Protein AF-A0A2S9G352-F1 (afdb_monomer_lite)

Structure (mmCIF, N/CA/C/O backbone):
data_AF-A0A2S9G352-F1
#
_entry.id   AF-A0A2S9G352-F1
#
loop_
_atom_site.group_PDB
_atom_site.id
_atom_site.type_symbo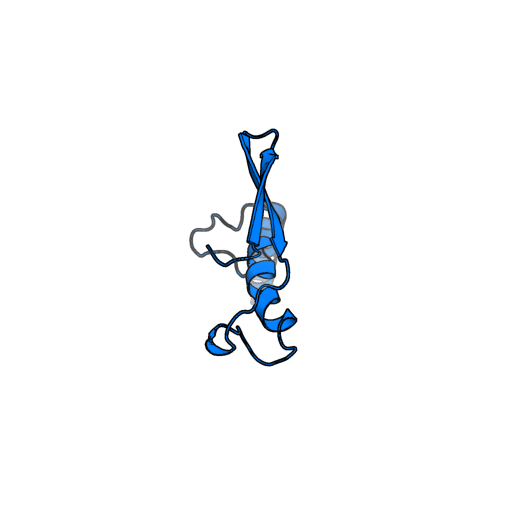l
_atom_site.label_atom_id
_atom_site.label_alt_id
_atom_site.label_comp_id
_atom_site.label_asym_id
_atom_site.label_entity_id
_atom_site.label_seq_id
_atom_site.pdbx_PDB_ins_code
_atom_site.Cartn_x
_atom_site.Cartn_y
_atom_site.Cartn_z
_atom_site.occupancy
_atom_site.B_iso_or_equiv
_atom_site.auth_seq_id
_atom_site.auth_comp_id
_atom_site.auth_asym_id
_atom_site.auth_atom_id
_atom_site.pdbx_PDB_model_num
ATOM 1 N N . ASP A 1 1 ? -12.563 7.081 9.273 1.00 72.69 1 ASP A N 1
ATOM 2 C CA . ASP A 1 1 ? -11.808 6.404 10.340 1.00 72.69 1 ASP A CA 1
ATOM 3 C C . ASP A 1 1 ? -12.526 5.175 10.836 1.00 72.69 1 ASP A C 1
ATOM 5 O O . ASP A 1 1 ? -13.716 5.239 11.128 1.00 72.69 1 ASP A O 1
ATOM 9 N N . ALA A 1 2 ? -11.804 4.057 10.876 1.00 84.38 2 ALA A N 1
ATOM 10 C CA . ALA A 1 2 ? -12.252 2.835 11.525 1.00 84.38 2 ALA A CA 1
ATOM 11 C C . ALA A 1 2 ? -11.658 2.784 12.945 1.00 84.38 2 ALA A C 1
ATOM 13 O O . ALA A 1 2 ? -10.488 3.141 13.115 1.00 84.38 2 ALA A O 1
ATOM 14 N N . PRO A 1 3 ? -12.423 2.347 13.962 1.00 93.81 3 PRO A N 1
ATOM 15 C CA . PRO A 1 3 ? -11.874 2.095 15.290 1.00 93.81 3 PRO A CA 1
ATOM 16 C C . PRO A 1 3 ? -10.655 1.165 15.222 1.00 93.81 3 PRO A C 1
ATOM 18 O O . PRO A 1 3 ? -10.665 0.197 14.464 1.00 93.81 3 PRO A O 1
ATOM 21 N N . GLY A 1 4 ? -9.616 1.463 16.008 1.00 96.00 4 GLY A N 1
ATOM 22 C CA . GLY A 1 4 ? -8.386 0.663 16.060 1.00 96.00 4 GLY A CA 1
ATOM 23 C C . GLY A 1 4 ? -7.313 1.029 15.028 1.00 96.00 4 GLY A C 1
ATOM 24 O O . GLY A 1 4 ? -6.238 0.435 15.062 1.00 96.00 4 GLY A O 1
ATOM 25 N N . VAL A 1 5 ? -7.564 1.996 14.137 1.00 97.06 5 VAL A N 1
ATOM 26 C CA . VAL A 1 5 ? -6.542 2.555 13.234 1.00 97.06 5 VAL A CA 1
ATOM 27 C C . VAL A 1 5 ? -5.881 3.769 13.888 1.00 97.06 5 VAL A C 1
ATOM 29 O O . VAL A 1 5 ? -6.556 4.753 14.186 1.00 97.06 5 VAL A O 1
ATOM 32 N N . GLU A 1 6 ? -4.563 3.726 14.070 1.00 96.81 6 GLU A N 1
ATOM 33 C CA . GLU A 1 6 ? -3.754 4.863 14.526 1.00 96.81 6 GLU A CA 1
ATOM 34 C C . GLU A 1 6 ? -2.750 5.259 13.439 1.00 96.81 6 GLU A C 1
ATOM 36 O O . GLU A 1 6 ? -2.047 4.409 12.896 1.00 96.81 6 GLU A O 1
ATOM 41 N N . ILE A 1 7 ? -2.666 6.555 13.126 1.00 96.06 7 ILE A N 1
ATOM 42 C CA . ILE A 1 7 ? -1.771 7.091 12.094 1.00 96.06 7 ILE A CA 1
ATOM 43 C C . ILE A 1 7 ? -0.762 8.034 12.747 1.00 96.06 7 ILE A C 1
ATOM 45 O O . ILE A 1 7 ? -1.127 9.105 13.233 1.00 96.06 7 ILE A O 1
ATOM 49 N N . GLN A 1 8 ? 0.518 7.675 12.684 1.00 96.56 8 GLN A N 1
ATOM 50 C CA . GLN A 1 8 ? 1.627 8.499 13.156 1.00 96.56 8 GLN A CA 1
ATOM 51 C C . GLN A 1 8 ? 2.397 9.074 11.968 1.00 96.56 8 GLN A C 1
ATOM 53 O O . GLN A 1 8 ? 3.007 8.345 11.189 1.00 96.56 8 GLN A O 1
ATOM 58 N N . GLY A 1 9 ? 2.360 10.399 11.818 1.00 96.12 9 GLY A N 1
ATOM 59 C CA . GLY A 1 9 ? 3.087 11.092 10.757 1.00 96.12 9 GLY A CA 1
ATOM 60 C C . GLY A 1 9 ? 4.578 11.228 11.059 1.00 96.12 9 GLY A C 1
ATOM 61 O O . GLY A 1 9 ? 4.957 11.631 12.155 1.00 96.12 9 GLY A O 1
ATOM 62 N N . ILE A 1 10 ? 5.409 10.970 10.053 1.00 96.06 10 ILE A N 1
ATOM 63 C CA . ILE A 1 10 ? 6.856 11.189 10.063 1.00 96.06 10 ILE A CA 1
ATOM 64 C C . ILE A 1 10 ? 7.190 12.203 8.975 1.00 96.06 10 ILE A C 1
ATOM 66 O O . ILE A 1 10 ? 6.759 12.074 7.828 1.00 96.06 10 ILE A O 1
ATOM 70 N N . ARG A 1 11 ? 7.967 13.223 9.336 1.00 96.12 11 ARG A N 1
ATOM 71 C CA . ARG A 1 11 ? 8.465 14.230 8.397 1.00 96.12 11 ARG A CA 1
ATOM 72 C C . ARG A 1 11 ? 9.794 13.770 7.817 1.00 96.12 11 ARG A C 1
ATOM 74 O O . ARG A 1 11 ? 10.707 13.454 8.577 1.00 96.12 11 ARG A O 1
ATOM 81 N N . THR A 1 12 ? 9.880 13.711 6.493 1.00 93.94 12 THR A N 1
ATOM 82 C CA . THR A 1 12 ? 11.124 13.388 5.788 1.00 93.94 12 THR A CA 1
ATOM 83 C C . THR A 1 12 ? 11.985 14.642 5.637 1.00 93.94 12 THR A C 1
ATOM 85 O O . THR A 1 12 ? 11.504 15.767 5.802 1.00 93.94 12 THR A O 1
ATOM 88 N N . VAL A 1 13 ? 13.272 14.446 5.340 1.00 94.06 13 VAL A N 1
ATOM 89 C CA . VAL A 1 13 ? 14.236 15.543 5.142 1.00 94.06 13 VAL A CA 1
ATOM 90 C C . VAL A 1 13 ? 13.811 16.451 3.985 1.00 94.06 13 VAL A C 1
ATOM 92 O O . VAL A 1 13 ? 13.894 17.669 4.112 1.00 94.06 13 VAL A O 1
ATOM 95 N N . ASP A 1 14 ? 13.260 15.868 2.920 1.00 92.00 14 ASP A N 1
ATOM 96 C CA . ASP A 1 14 ? 12.817 16.584 1.717 1.00 92.00 14 ASP A CA 1
ATOM 97 C C . ASP A 1 14 ? 11.474 17.318 1.902 1.00 92.00 14 ASP A C 1
ATOM 99 O O . ASP A 1 14 ? 10.967 17.955 0.983 1.00 92.00 14 ASP A O 1
ATOM 103 N N . GLY A 1 15 ? 10.894 17.279 3.109 1.00 91.69 15 GLY A N 1
ATOM 104 C CA . GLY A 1 15 ? 9.660 17.994 3.434 1.00 91.69 15 GLY A CA 1
ATOM 105 C C . GLY A 1 15 ? 8.375 17.220 3.134 1.00 91.69 15 GLY A C 1
ATOM 106 O O . GLY A 1 15 ? 7.281 17.763 3.323 1.00 91.69 15 GLY A O 1
ATOM 107 N N . ASP A 1 16 ? 8.463 15.946 2.768 1.00 94.75 16 ASP A N 1
ATOM 108 C CA . ASP A 1 16 ? 7.299 15.075 2.629 1.00 94.75 16 ASP A CA 1
ATOM 109 C C . ASP A 1 16 ? 6.847 14.493 3.972 1.00 94.75 16 ASP A C 1
ATOM 111 O O . ASP A 1 16 ? 7.488 14.623 5.025 1.00 94.75 16 ASP A O 1
ATOM 115 N N . ARG A 1 17 ? 5.652 13.900 3.969 1.00 94.88 17 ARG A N 1
ATOM 116 C CA . ARG A 1 17 ? 5.125 13.137 5.100 1.00 94.88 17 ARG A CA 1
ATOM 117 C C . ARG A 1 17 ? 4.976 11.682 4.687 1.00 94.88 17 ARG A C 1
ATOM 119 O O . ARG A 1 17 ? 4.178 11.373 3.812 1.00 94.88 17 ARG A O 1
ATOM 126 N N . THR A 1 18 ? 5.652 10.805 5.412 1.00 95.31 18 THR A N 1
A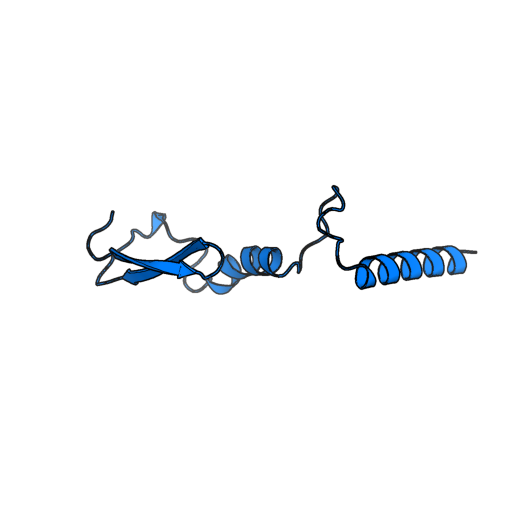TOM 127 C CA . THR A 1 18 ? 5.314 9.381 5.449 1.00 95.31 18 THR A CA 1
ATOM 128 C C . THR A 1 18 ? 4.567 9.070 6.748 1.00 95.31 18 THR A C 1
ATOM 130 O O . THR A 1 18 ? 4.481 9.923 7.636 1.00 95.31 18 THR A O 1
ATOM 133 N N . ASN A 1 19 ? 3.959 7.894 6.868 1.00 96.38 19 ASN A N 1
ATOM 134 C CA . ASN A 1 19 ? 3.248 7.497 8.081 1.00 96.38 19 ASN A CA 1
ATOM 135 C C . ASN A 1 19 ? 3.665 6.098 8.521 1.00 96.38 19 ASN A C 1
ATOM 137 O O . ASN A 1 19 ? 3.875 5.220 7.690 1.00 96.38 19 ASN A O 1
ATOM 141 N N . ILE A 1 20 ? 3.675 5.882 9.833 1.00 97.38 20 ILE A N 1
ATOM 142 C CA . ILE A 1 20 ? 3.503 4.550 10.407 1.00 97.38 20 ILE A CA 1
ATOM 143 C C . ILE A 1 20 ? 2.024 4.419 10.762 1.00 97.38 20 ILE A C 1
ATOM 145 O O . ILE A 1 20 ? 1.462 5.300 11.417 1.00 97.38 20 ILE A O 1
ATOM 149 N N . VAL A 1 21 ? 1.387 3.343 10.306 1.00 96.75 21 VAL A N 1
ATOM 150 C CA . VAL A 1 21 ? -0.025 3.065 10.583 1.00 96.75 21 VAL A CA 1
ATOM 151 C C . VAL A 1 21 ? -0.124 1.787 11.404 1.00 96.75 21 VAL A C 1
ATOM 153 O O . VAL A 1 21 ? 0.377 0.744 10.985 1.00 96.75 21 VAL A O 1
ATOM 156 N N . TYR A 1 22 ? -0.773 1.870 12.563 1.00 97.00 22 TYR A N 1
ATOM 157 C CA . TYR A 1 22 ? -1.029 0.732 13.439 1.00 97.00 22 TYR A CA 1
ATOM 158 C C . TYR A 1 22 ? -2.485 0.290 13.319 1.00 97.00 22 TYR A C 1
ATOM 160 O O . TYR A 1 22 ? -3.401 1.113 13.310 1.00 97.00 22 TYR A O 1
ATOM 168 N N . TYR A 1 23 ? -2.685 -1.026 13.270 1.00 96.88 23 TYR A N 1
ATOM 169 C CA . TYR A 1 23 ? -3.997 -1.662 13.234 1.00 96.88 23 TYR A CA 1
ATOM 170 C C . TYR A 1 23 ? -4.181 -2.511 14.498 1.00 96.88 23 TYR A C 1
ATOM 172 O O . TYR A 1 23 ? -3.459 -3.485 14.699 1.00 96.88 23 TYR A O 1
ATOM 180 N N . SER A 1 24 ? -5.150 -2.153 15.343 1.00 97.31 24 SER A N 1
ATOM 181 C CA . SER A 1 24 ? -5.476 -2.842 16.601 1.00 97.31 24 SER A CA 1
ATOM 182 C C . SER A 1 24 ? -6.908 -3.381 16.577 1.00 97.31 24 SER A C 1
ATOM 184 O O . SER A 1 24 ? -7.855 -2.607 16.669 1.00 97.31 24 SER A O 1
ATOM 186 N N . ASP A 1 25 ? -7.065 -4.704 16.43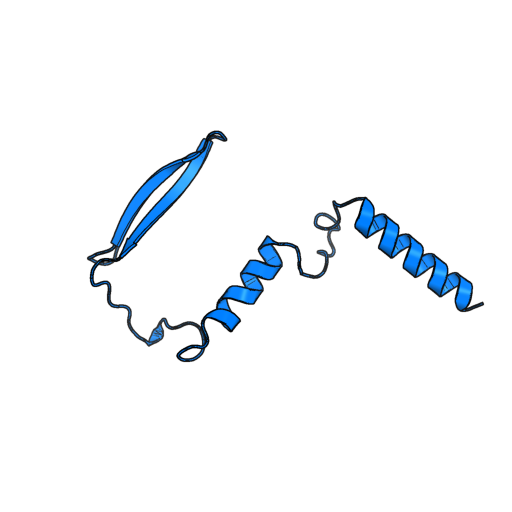8 1.00 96.56 25 ASP A N 1
ATOM 187 C CA . ASP A 1 25 ? -8.363 -5.404 16.287 1.00 96.56 25 ASP A CA 1
ATOM 188 C C . ASP A 1 25 ? -9.271 -4.814 15.183 1.00 96.56 25 ASP A C 1
ATOM 190 O O . ASP A 1 25 ? -10.501 -4.834 15.265 1.00 96.56 25 ASP A O 1
ATOM 194 N N . VAL A 1 26 ? -8.661 -4.279 14.121 1.00 96.62 26 VAL A N 1
ATOM 195 C CA . VAL A 1 26 ? -9.394 -3.729 12.976 1.00 96.62 26 VAL A CA 1
ATOM 196 C C . VAL A 1 26 ? -10.012 -4.879 12.185 1.00 96.62 26 VAL A C 1
ATOM 198 O O . VAL A 1 26 ? -9.303 -5.737 11.658 1.00 96.62 26 VAL A O 1
ATOM 201 N N . ARG A 1 27 ? -11.344 -4.886 12.075 1.00 93.75 27 ARG A N 1
ATOM 202 C CA . ARG A 1 27 ? -12.091 -5.828 11.230 1.00 93.75 27 ARG A CA 1
ATOM 203 C C . ARG A 1 27 ? -12.569 -5.131 9.965 1.00 93.75 27 ARG A C 1
ATOM 205 O O . ARG A 1 27 ? -13.187 -4.071 10.032 1.00 93.75 27 ARG A O 1
ATOM 212 N N . VAL A 1 28 ? -12.310 -5.759 8.823 1.00 93.44 28 VAL A N 1
ATOM 213 C CA . VAL A 1 28 ? -12.742 -5.298 7.501 1.00 93.44 28 VAL A CA 1
ATOM 214 C C . VAL A 1 28 ? -13.635 -6.375 6.896 1.00 93.44 28 VAL A C 1
ATOM 216 O O . VAL A 1 28 ? -13.312 -7.558 6.974 1.00 93.44 28 VAL A O 1
ATOM 219 N N . ASP A 1 29 ? -14.775 -5.965 6.341 1.00 96.06 29 ASP A N 1
ATOM 220 C CA . ASP A 1 29 ? -15.711 -6.881 5.688 1.00 96.06 29 ASP A CA 1
ATOM 221 C C . ASP A 1 29 ? -15.093 -7.512 4.434 1.00 96.06 29 ASP A C 1
ATOM 223 O O . ASP A 1 29 ? -14.350 -6.854 3.699 1.00 96.06 29 ASP A O 1
ATOM 227 N N . ASP A 1 30 ? -15.438 -8.772 4.165 1.00 97.25 30 ASP A N 1
ATOM 228 C CA . ASP A 1 30 ? -14.836 -9.534 3.074 1.00 97.25 30 ASP A CA 1
ATOM 229 C C . ASP A 1 30 ? -15.114 -8.956 1.685 1.00 97.25 30 ASP A C 1
ATOM 231 O O . ASP A 1 30 ? -14.328 -9.158 0.762 1.00 97.25 30 ASP A O 1
ATOM 235 N N . ARG A 1 31 ? -16.178 -8.155 1.540 1.00 97.38 31 ARG A N 1
ATOM 236 C CA . ARG A 1 31 ? -16.486 -7.432 0.298 1.00 97.38 31 ARG A CA 1
ATOM 237 C C . ARG A 1 31 ? -15.370 -6.484 -0.155 1.00 97.38 31 ARG A C 1
ATOM 239 O O . ARG A 1 31 ? -15.397 -6.019 -1.289 1.00 97.38 31 ARG A O 1
ATOM 246 N N . TYR A 1 32 ? -14.447 -6.138 0.745 1.00 95.94 32 TYR A N 1
ATOM 247 C CA . TYR A 1 32 ? -13.296 -5.281 0.472 1.00 95.94 32 TYR A CA 1
ATOM 248 C C . TYR A 1 32 ? -11.999 -6.067 0.236 1.00 95.94 32 TYR A C 1
ATOM 250 O O . TYR A 1 32 ? -10.950 -5.449 0.049 1.00 95.94 32 TYR A O 1
ATOM 258 N N . ARG A 1 33 ? -12.032 -7.408 0.244 1.00 96.44 33 ARG A N 1
ATOM 259 C CA . ARG A 1 33 ? -10.864 -8.215 -0.118 1.00 96.44 33 ARG A CA 1
ATOM 260 C C . ARG A 1 33 ? -10.513 -7.964 -1.584 1.00 96.44 33 ARG A C 1
ATOM 262 O O . ARG A 1 33 ? -11.355 -8.077 -2.470 1.00 96.44 33 ARG A O 1
ATOM 269 N N . LEU A 1 34 ? -9.244 -7.668 -1.833 1.00 96.00 34 LEU A N 1
ATOM 270 C CA . LEU A 1 34 ? -8.688 -7.632 -3.179 1.00 96.00 34 LEU A CA 1
ATOM 271 C C . LEU A 1 34 ? -8.106 -9.009 -3.508 1.00 96.00 34 LEU A C 1
ATOM 273 O O . LEU A 1 34 ? -7.241 -9.503 -2.784 1.00 96.00 34 LEU A O 1
ATOM 277 N N . GLY A 1 35 ? -8.587 -9.614 -4.594 1.00 95.94 35 GLY A N 1
ATOM 278 C CA . GLY A 1 35 ? -8.180 -10.950 -5.028 1.00 95.94 35 GLY A CA 1
ATOM 279 C C . GLY A 1 35 ? -8.717 -12.092 -4.155 1.00 95.94 35 GLY A C 1
ATOM 280 O O . GLY A 1 35 ? -9.580 -11.915 -3.295 1.00 95.94 35 GLY A O 1
ATOM 281 N N . GLU A 1 36 ? -8.197 -13.291 -4.406 1.00 97.00 36 GLU A N 1
ATOM 282 C CA . GLU A 1 36 ? -8.583 -14.516 -3.701 1.00 97.00 36 GLU A CA 1
ATOM 283 C C . GLU A 1 36 ? -7.961 -14.616 -2.297 1.00 97.00 36 GLU A C 1
ATOM 285 O O . GLU A 1 36 ? -6.942 -13.986 -1.990 1.00 97.00 36 GLU A O 1
ATOM 290 N N . VAL A 1 37 ? -8.533 -15.471 -1.439 1.00 96.94 37 VAL A N 1
ATOM 291 C CA . VAL A 1 37 ? -7.921 -15.830 -0.144 1.00 96.94 37 VAL A CA 1
ATOM 292 C C . VAL A 1 37 ? -6.498 -16.343 -0.382 1.00 96.94 37 VAL A C 1
ATOM 294 O O . VAL A 1 37 ? -6.285 -17.232 -1.201 1.00 96.94 37 VAL A O 1
ATOM 297 N N . ASN A 1 38 ? -5.523 -15.802 0.357 1.00 96.62 38 ASN A N 1
ATOM 298 C CA . ASN A 1 38 ? -4.086 -16.084 0.208 1.00 96.62 38 ASN A CA 1
ATOM 299 C C . ASN A 1 38 ? -3.456 -15.636 -1.131 1.00 96.62 38 ASN A C 1
ATOM 301 O O . ASN A 1 38 ? -2.291 -15.932 -1.383 1.00 96.62 38 ASN A O 1
ATOM 305 N N . GLY A 1 39 ? -4.173 -14.876 -1.966 1.00 96.88 39 GLY A N 1
ATOM 306 C CA . GLY A 1 39 ? -3.688 -14.349 -3.248 1.00 96.88 39 GLY A CA 1
ATOM 307 C C . GL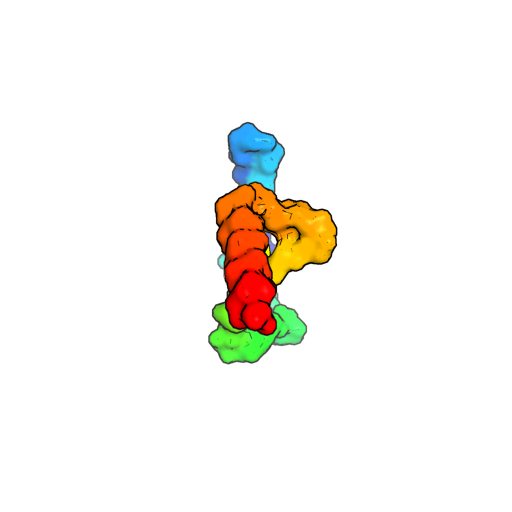Y A 1 39 ? -2.958 -13.003 -3.165 1.00 96.88 39 GLY A C 1
ATOM 308 O O . GLY A 1 39 ? -2.697 -12.389 -4.198 1.00 96.88 39 GLY A O 1
ATOM 309 N N . GLY A 1 40 ? -2.632 -12.521 -1.960 1.00 96.12 40 GLY A N 1
ATOM 310 C CA . GLY A 1 40 ? -2.155 -11.149 -1.741 1.00 96.12 40 GLY A CA 1
ATOM 311 C C . GLY A 1 40 ? -0.879 -10.782 -2.505 1.00 96.12 40 GLY A C 1
ATOM 312 O O . GLY A 1 40 ? -0.736 -9.642 -2.938 1.00 96.12 40 GLY A O 1
ATOM 313 N N . TRP A 1 41 ? 0.019 -11.746 -2.743 1.00 96.06 41 TRP A N 1
ATOM 314 C CA . TRP A 1 41 ? 1.237 -11.490 -3.519 1.00 96.06 41 TRP A CA 1
ATOM 315 C C . TRP A 1 41 ? 0.941 -11.143 -4.981 1.00 96.06 41 TRP A C 1
ATOM 317 O O . TRP A 1 41 ? 1.546 -10.235 -5.540 1.00 96.06 41 TRP A O 1
ATOM 327 N N . THR A 1 42 ? -0.033 -11.820 -5.589 1.00 94.69 42 THR A N 1
ATOM 328 C CA . THR A 1 42 ? -0.458 -11.531 -6.963 1.00 94.69 42 THR A CA 1
ATOM 329 C C . THR A 1 42 ? -1.032 -10.121 -7.079 1.00 94.69 42 THR A C 1
ATOM 331 O O . THR A 1 42 ? -0.791 -9.450 -8.074 1.00 94.69 42 THR A O 1
ATOM 334 N N . VAL A 1 43 ? -1.750 -9.660 -6.049 1.00 95.81 43 VAL A N 1
ATOM 335 C CA . VAL A 1 43 ? -2.349 -8.318 -6.012 1.00 95.81 43 VAL A CA 1
ATOM 336 C C . VAL A 1 43 ? -1.286 -7.227 -5.883 1.00 95.81 43 VAL A C 1
ATOM 338 O O . VAL A 1 43 ? -1.353 -6.234 -6.596 1.00 95.81 43 VAL A O 1
ATOM 341 N N . VAL A 1 44 ? -0.302 -7.394 -4.991 1.00 95.19 44 VAL A N 1
ATOM 342 C CA . VAL A 1 44 ? 0.700 -6.342 -4.721 1.00 95.19 44 VAL A CA 1
ATOM 343 C C . VAL A 1 44 ? 1.821 -6.282 -5.762 1.00 95.19 44 VAL A C 1
ATOM 345 O O . VAL A 1 44 ? 2.508 -5.270 -5.863 1.00 95.19 44 VAL A O 1
ATOM 348 N N . ARG A 1 45 ? 2.020 -7.349 -6.546 1.00 94.00 45 ARG A N 1
ATOM 349 C CA . ARG A 1 45 ? 3.128 -7.425 -7.502 1.00 94.00 45 ARG A CA 1
ATOM 350 C C . ARG A 1 45 ? 3.026 -6.392 -8.621 1.00 94.00 45 ARG A C 1
ATOM 352 O O . ARG A 1 45 ? 4.046 -5.825 -8.981 1.00 94.00 45 ARG A O 1
ATOM 359 N N . GLU A 1 46 ? 1.841 -6.154 -9.175 1.00 89.06 46 GLU A N 1
ATOM 360 C CA . GLU A 1 46 ? 1.696 -5.223 -10.304 1.00 89.06 46 GLU A CA 1
ATOM 361 C C . GLU A 1 46 ? 2.013 -3.766 -9.909 1.00 89.06 46 GLU A C 1
ATOM 363 O O . GLU A 1 46 ? 2.885 -3.176 -10.550 1.00 89.06 46 GLU A O 1
ATOM 368 N N . PRO A 1 47 ? 1.477 -3.219 -8.799 1.00 90.06 47 PRO A N 1
ATOM 369 C CA . PRO A 1 47 ? 1.874 -1.891 -8.334 1.00 90.06 47 PRO A CA 1
ATOM 370 C C . PRO A 1 47 ? 3.370 -1.787 -8.010 1.00 90.06 47 PRO A C 1
ATOM 372 O O . PRO A 1 47 ? 3.991 -0.766 -8.291 1.00 90.06 47 PRO A O 1
ATOM 375 N N . LEU A 1 48 ? 3.962 -2.850 -7.449 1.00 90.12 48 LEU A N 1
ATOM 376 C CA . LEU A 1 48 ? 5.394 -2.896 -7.145 1.00 90.12 48 LEU A CA 1
ATOM 377 C C . LEU A 1 48 ? 6.251 -2.893 -8.419 1.00 90.12 48 LEU A C 1
ATOM 379 O O . LEU A 1 48 ? 7.277 -2.221 -8.472 1.00 90.12 48 LEU A O 1
ATOM 383 N N . ASN A 1 49 ? 5.829 -3.629 -9.449 1.00 86.06 49 ASN A N 1
ATOM 384 C CA . ASN A 1 49 ? 6.469 -3.610 -10.759 1.00 86.06 49 ASN A CA 1
ATOM 385 C C . ASN A 1 49 ? 6.463 -2.190 -11.341 1.00 86.06 49 ASN A C 1
ATOM 387 O O . ASN A 1 49 ? 7.505 -1.718 -11.788 1.00 86.06 49 ASN A O 1
ATOM 391 N N . ALA A 1 50 ? 5.328 -1.488 -11.274 1.00 85.44 50 ALA A N 1
ATOM 392 C CA . ALA A 1 50 ? 5.230 -0.105 -11.729 1.00 85.44 50 ALA A CA 1
ATOM 393 C C . ALA A 1 50 ? 6.143 0.847 -10.930 1.00 85.44 50 ALA A C 1
ATOM 395 O O . ALA A 1 50 ? 6.855 1.649 -11.530 1.00 85.44 50 ALA A O 1
ATOM 396 N N . GLU A 1 51 ? 6.184 0.733 -9.596 1.00 84.81 51 GLU A N 1
ATOM 397 C CA . GLU A 1 51 ? 7.075 1.536 -8.738 1.00 84.81 51 GLU A CA 1
ATOM 398 C C . GLU A 1 51 ? 8.562 1.301 -9.053 1.00 84.81 51 GLU A C 1
ATOM 400 O O . GLU A 1 51 ? 9.366 2.232 -9.021 1.00 84.81 51 GLU A O 1
ATOM 405 N N . HIS A 1 52 ? 8.936 0.065 -9.389 1.00 83.88 52 HIS A N 1
ATOM 406 C CA . HIS A 1 52 ? 10.312 -0.308 -9.718 1.00 83.88 52 HIS A CA 1
ATOM 407 C C . HIS A 1 52 ? 10.682 -0.131 -11.199 1.00 83.88 52 HIS A C 1
ATOM 409 O O . HIS A 1 52 ? 11.821 -0.421 -11.569 1.00 83.88 52 HIS A O 1
ATOM 415 N N . GLY A 1 53 ? 9.758 0.325 -12.048 1.00 76.56 53 GLY A N 1
ATOM 416 C CA . GLY A 1 53 ? 9.992 0.443 -13.489 1.00 76.56 53 GLY A CA 1
ATOM 417 C C . GLY A 1 53 ? 10.126 -0.901 -14.219 1.00 76.56 53 GLY A C 1
ATOM 418 O O . GLY A 1 53 ? 10.683 -0.941 -15.310 1.00 76.56 53 GLY A O 1
ATOM 419 N N . ASP A 1 54 ? 9.620 -1.997 -13.641 1.00 79.81 54 ASP A N 1
ATOM 420 C CA . ASP A 1 54 ? 9.489 -3.322 -14.280 1.00 79.81 54 ASP A CA 1
ATOM 421 C C . ASP A 1 54 ? 8.166 -3.410 -15.065 1.00 79.81 54 ASP A C 1
ATOM 423 O O . ASP A 1 54 ? 7.345 -4.317 -14.889 1.00 79.81 54 ASP A O 1
ATOM 427 N N . VAL A 1 55 ? 7.931 -2.380 -15.874 1.00 79.69 55 VAL A N 1
ATOM 428 C CA . VAL A 1 55 ? 6.790 -2.204 -16.774 1.00 79.69 55 VAL A CA 1
ATOM 429 C C . VAL A 1 55 ? 7.298 -1.603 -18.080 1.00 79.69 55 VAL A C 1
ATOM 431 O O . VAL A 1 55 ? 8.382 -1.017 -18.121 1.00 79.69 55 VAL A O 1
ATOM 434 N N . ASP A 1 56 ? 6.517 -1.737 -19.149 1.00 76.38 56 ASP A N 1
ATOM 435 C CA . ASP A 1 56 ? 6.855 -1.100 -20.419 1.00 76.38 56 ASP A CA 1
ATOM 436 C C . ASP A 1 56 ? 6.957 0.423 -20.247 1.00 76.38 56 ASP A C 1
ATOM 438 O O . ASP A 1 56 ? 6.202 1.041 -19.488 1.00 76.38 56 ASP A O 1
ATOM 442 N N . ALA A 1 57 ? 7.907 1.036 -20.958 1.00 71.69 57 ALA A N 1
ATOM 443 C CA . ALA A 1 57 ? 8.060 2.483 -20.947 1.00 71.69 57 ALA A CA 1
ATOM 444 C C . ALA A 1 57 ? 6.775 3.146 -21.464 1.00 71.69 57 ALA A C 1
ATOM 446 O O . ALA A 1 57 ? 6.226 2.741 -22.488 1.00 71.69 57 ALA A O 1
ATOM 447 N N . ALA A 1 58 ? 6.312 4.181 -20.762 1.00 70.19 58 ALA A N 1
ATOM 448 C CA . ALA A 1 58 ? 5.184 4.979 -21.219 1.00 70.19 58 ALA A CA 1
ATOM 449 C C . ALA A 1 58 ? 5.475 5.599 -22.600 1.00 70.19 58 ALA A C 1
ATOM 451 O O . ALA A 1 58 ? 6.591 6.053 -22.864 1.00 70.19 58 ALA A O 1
ATOM 452 N N . ASP A 1 59 ? 4.449 5.673 -23.456 1.00 73.56 59 ASP A N 1
ATOM 453 C CA . ASP A 1 59 ? 4.545 6.211 -24.826 1.00 73.56 59 ASP A CA 1
ATOM 454 C C . ASP A 1 59 ? 5.016 7.678 -24.880 1.00 73.56 59 ASP A C 1
ATOM 456 O O . ASP A 1 59 ? 5.457 8.161 -25.924 1.00 73.56 59 ASP A O 1
ATOM 460 N N . ASP A 1 60 ? 4.923 8.402 -23.761 1.00 76.50 60 ASP A N 1
ATOM 461 C CA . ASP A 1 60 ? 5.398 9.782 -23.632 1.00 76.50 60 ASP A CA 1
ATOM 462 C C . ASP A 1 60 ? 6.930 9.901 -23.517 1.00 76.50 60 ASP A C 1
ATOM 464 O O . ASP A 1 60 ? 7.469 11.008 -23.587 1.00 76.50 60 AS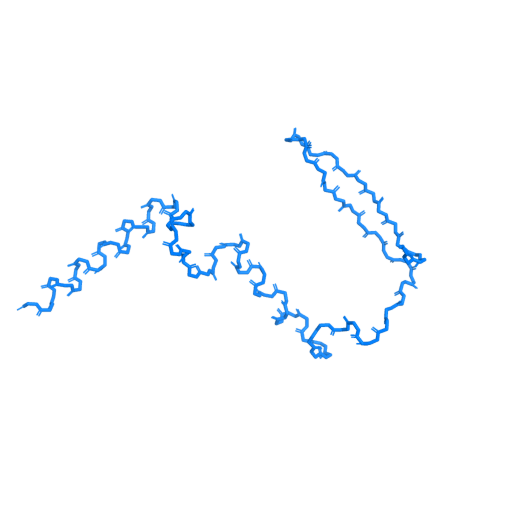P A O 1
ATOM 468 N N . GLY A 1 61 ? 7.636 8.774 -23.366 1.00 65.19 61 GLY A N 1
ATOM 469 C CA . GLY A 1 61 ? 9.092 8.697 -23.279 1.00 65.19 61 GLY A CA 1
ATOM 470 C C . GLY A 1 61 ? 9.681 9.209 -21.962 1.00 65.19 61 GLY A C 1
ATOM 471 O O . GLY A 1 61 ? 10.899 9.181 -21.796 1.00 65.19 61 GLY A O 1
ATOM 472 N N . LEU A 1 62 ? 8.858 9.655 -21.006 1.00 69.25 62 LEU A N 1
ATOM 473 C CA . LEU A 1 62 ? 9.326 10.208 -19.729 1.00 69.25 62 LEU A CA 1
ATOM 474 C C . LEU A 1 62 ? 9.742 9.129 -18.728 1.00 69.25 62 LEU A C 1
ATOM 476 O O . LEU A 1 62 ? 10.412 9.447 -17.751 1.00 69.25 62 LEU A O 1
ATOM 480 N N . ALA A 1 63 ? 9.363 7.872 -18.959 1.00 62.84 63 ALA A N 1
ATOM 481 C CA . ALA A 1 63 ? 9.813 6.723 -18.174 1.00 62.84 63 ALA A CA 1
ATOM 482 C C . ALA A 1 63 ? 11.160 6.144 -18.662 1.00 62.84 63 ALA A C 1
ATOM 484 O O . ALA A 1 63 ? 11.822 5.421 -17.922 1.00 62.84 63 ALA A O 1
ATOM 485 N N . ASP A 1 64 ? 11.621 6.505 -19.865 1.00 61.59 64 ASP A N 1
ATOM 486 C CA . ASP A 1 64 ? 12.881 6.028 -20.462 1.00 61.59 64 ASP A CA 1
ATOM 487 C C . ASP A 1 64 ? 14.068 6.966 -20.144 1.00 61.59 64 ASP A C 1
ATOM 489 O O . ASP A 1 64 ? 14.833 7.389 -21.009 1.00 61.59 64 A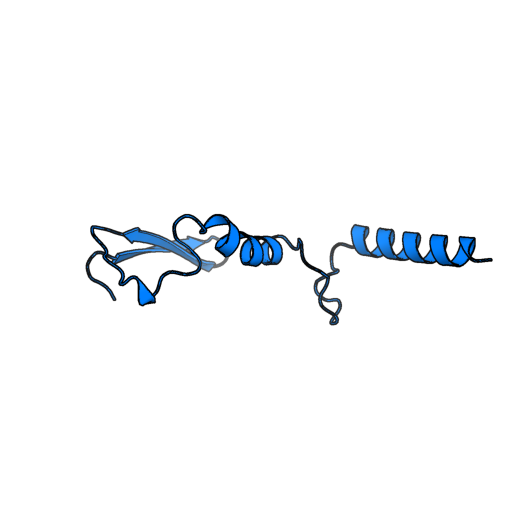SP A O 1
ATOM 493 N N . VAL A 1 65 ? 14.208 7.373 -18.876 1.00 52.47 65 VAL A N 1
ATOM 494 C CA . VAL A 1 65 ? 15.242 8.353 -18.459 1.00 52.47 65 VAL A CA 1
ATOM 495 C C . VAL A 1 65 ? 16.586 7.686 -18.162 1.00 52.47 65 VAL A C 1
ATOM 497 O O . VAL A 1 65 ? 17.621 8.356 -18.091 1.00 52.47 65 VAL A O 1
ATOM 500 N N . SER A 1 66 ? 16.624 6.358 -18.012 1.00 58.97 66 SER A N 1
ATOM 501 C CA . SER A 1 66 ? 17.899 5.658 -17.879 1.00 58.97 66 SER A CA 1
ATOM 502 C C . SER A 1 66 ? 18.579 5.586 -19.253 1.00 58.97 66 SER A C 1
ATOM 504 O O . SER A 1 66 ? 18.369 4.674 -20.047 1.00 58.97 66 SER A O 1
ATOM 506 N N . ILE A 1 67 ? 19.436 6.577 -19.532 1.00 58.09 67 ILE A N 1
ATOM 507 C CA . ILE A 1 67 ? 20.183 6.733 -20.797 1.00 58.09 67 ILE A CA 1
ATOM 508 C C . ILE A 1 67 ? 20.824 5.412 -21.266 1.00 58.09 67 ILE A C 1
ATOM 510 O O . ILE A 1 67 ? 20.965 5.183 -22.463 1.00 58.09 67 ILE A O 1
ATOM 514 N N . MET A 1 68 ? 21.201 4.523 -20.342 1.00 64.44 68 MET A N 1
ATOM 515 C CA . MET A 1 68 ? 21.805 3.231 -20.675 1.00 64.44 68 MET A CA 1
ATOM 516 C C . MET A 1 68 ? 20.828 2.207 -21.267 1.00 64.44 68 MET A C 1
ATOM 518 O O . MET A 1 68 ? 21.218 1.524 -22.211 1.00 64.44 68 MET A O 1
ATOM 522 N N . MET A 1 69 ? 19.583 2.104 -20.786 1.00 69.75 69 MET A N 1
ATOM 523 C CA . MET A 1 69 ? 18.605 1.172 -21.372 1.00 69.75 69 MET A CA 1
ATOM 524 C C . MET A 1 69 ? 18.094 1.685 -22.721 1.00 69.75 69 MET A C 1
ATOM 526 O O . MET A 1 69 ? 18.063 0.906 -23.674 1.00 69.75 69 MET A O 1
ATOM 530 N N . HIS A 1 70 ? 17.842 2.993 -22.853 1.00 73.81 70 HIS A N 1
ATOM 531 C CA . HIS A 1 70 ? 17.506 3.619 -24.136 1.00 73.81 70 HIS A CA 1
ATOM 532 C C . HIS A 1 70 ? 18.567 3.338 -25.214 1.00 73.81 70 HIS A C 1
ATOM 534 O O . HIS A 1 70 ? 18.259 2.878 -26.314 1.00 73.81 70 HIS A O 1
ATOM 540 N N . GLN A 1 71 ? 19.848 3.570 -24.897 1.00 78.56 71 GLN A N 1
ATOM 541 C CA . GLN A 1 71 ? 20.956 3.331 -25.830 1.00 78.56 71 GLN A CA 1
ATOM 542 C C . GLN A 1 71 ? 21.123 1.840 -26.156 1.00 78.56 71 GLN A C 1
ATOM 544 O O . GLN A 1 71 ? 21.380 1.499 -27.311 1.00 78.56 71 GLN A O 1
ATOM 549 N N . ALA A 1 72 ? 20.944 0.949 -25.173 1.00 77.75 72 ALA A N 1
ATOM 550 C CA . ALA A 1 72 ? 21.014 -0.495 -25.391 1.00 77.75 72 ALA A CA 1
ATOM 551 C C . ALA A 1 72 ? 19.904 -0.986 -26.335 1.00 77.75 72 ALA A C 1
ATOM 553 O O . ALA A 1 72 ? 20.192 -1.713 -27.286 1.00 77.75 72 ALA A O 1
ATOM 554 N N . MET A 1 73 ? 18.661 -0.542 -26.130 1.00 80.50 73 MET A N 1
ATOM 555 C CA . MET A 1 73 ? 17.527 -0.921 -26.980 1.00 80.50 73 MET A CA 1
ATOM 556 C C . MET A 1 73 ? 17.604 -0.285 -28.372 1.00 80.50 73 MET A C 1
ATOM 558 O O . MET A 1 73 ? 17.324 -0.951 -29.372 1.00 80.50 73 MET A O 1
ATOM 562 N N . PHE A 1 74 ? 18.068 0.965 -28.472 1.00 83.12 74 PHE A N 1
ATOM 563 C CA . PHE A 1 74 ? 18.352 1.597 -29.760 1.00 83.12 74 PHE A CA 1
ATOM 564 C C . PHE A 1 74 ? 19.402 0.798 -30.545 1.00 83.12 74 PHE A C 1
ATOM 566 O O . PHE A 1 74 ? 19.183 0.474 -31.714 1.00 83.12 74 PHE A O 1
ATOM 573 N N . MET A 1 75 ? 20.506 0.417 -29.891 1.00 86.81 75 MET A N 1
ATOM 574 C CA . MET A 1 75 ? 21.567 -0.390 -30.494 1.00 86.81 75 MET A CA 1
ATOM 575 C C . MET A 1 75 ? 21.060 -1.771 -30.925 1.00 86.81 75 MET A C 1
ATOM 577 O O . MET A 1 75 ? 21.341 -2.178 -32.050 1.00 86.81 75 MET A O 1
ATOM 581 N N . ALA A 1 76 ? 20.277 -2.458 -30.087 1.00 86.25 76 ALA A N 1
ATOM 582 C CA . ALA A 1 76 ? 19.677 -3.750 -30.424 1.00 86.25 76 ALA A CA 1
ATOM 583 C C . ALA A 1 76 ? 18.804 -3.649 -31.685 1.00 86.25 76 ALA A C 1
ATOM 585 O O . ALA A 1 76 ? 19.034 -4.365 -32.655 1.00 86.25 76 ALA A O 1
ATOM 586 N N . SER A 1 77 ? 17.904 -2.662 -31.741 1.00 88.44 77 SER A N 1
ATOM 587 C CA . SER A 1 77 ? 17.039 -2.453 -32.910 1.00 88.44 77 SER A CA 1
ATOM 588 C C . SER A 1 77 ? 17.813 -2.109 -34.191 1.00 88.44 77 SER A C 1
ATOM 590 O O . SER A 1 77 ? 17.403 -2.474 -35.296 1.00 88.44 77 SER A O 1
ATOM 592 N N . ALA A 1 78 ? 18.934 -1.391 -34.067 1.00 90.88 78 ALA A N 1
ATOM 593 C CA . ALA A 1 78 ? 19.796 -1.059 -35.193 1.00 90.88 78 ALA A CA 1
ATOM 594 C C . ALA A 1 78 ? 20.546 -2.295 -35.711 1.00 90.88 78 ALA A C 1
ATOM 596 O O . ALA A 1 78 ? 20.690 -2.448 -36.924 1.00 90.88 78 ALA A O 1
ATOM 597 N N . VAL A 1 79 ? 20.993 -3.174 -34.806 1.00 92.94 79 VAL A N 1
ATOM 598 C CA . VAL A 1 79 ? 21.623 -4.457 -35.146 1.00 92.94 79 VAL A CA 1
ATOM 599 C C . VAL A 1 79 ? 20.630 -5.379 -35.847 1.00 92.94 79 VAL A C 1
ATOM 601 O O . VAL A 1 79 ? 20.961 -5.892 -36.913 1.00 92.94 79 VAL A O 1
ATOM 604 N N . ASP A 1 80 ? 19.412 -5.524 -35.323 1.00 94.25 80 ASP A N 1
ATOM 605 C CA . ASP A 1 80 ? 18.379 -6.373 -35.932 1.00 94.25 80 ASP A CA 1
ATOM 606 C C . ASP A 1 80 ? 18.067 -5.926 -37.369 1.00 94.25 80 ASP A C 1
ATOM 608 O O . ASP A 1 80 ? 18.143 -6.717 -38.307 1.00 94.25 80 ASP A O 1
ATOM 612 N N . LYS A 1 81 ? 17.858 -4.620 -37.586 1.00 93.06 81 LYS A N 1
ATOM 613 C CA . LYS A 1 81 ? 17.648 -4.051 -38.933 1.00 93.06 81 LYS A CA 1
ATOM 614 C C . LYS A 1 81 ? 18.842 -4.229 -39.871 1.00 93.06 81 LYS A C 1
ATOM 616 O O . LYS A 1 81 ? 18.665 -4.278 -41.088 1.00 93.06 81 LYS A O 1
ATOM 621 N N . ALA A 1 82 ? 20.063 -4.238 -39.338 1.00 91.12 82 ALA A N 1
ATOM 622 C CA . ALA A 1 82 ? 21.261 -4.477 -40.135 1.00 91.12 82 ALA A CA 1
ATOM 623 C C . ALA A 1 82 ? 21.399 -5.957 -40.525 1.00 91.12 82 ALA A C 1
ATOM 625 O O . ALA A 1 82 ? 21.917 -6.235 -41.602 1.00 91.12 82 ALA A O 1
ATOM 626 N N . ALA A 1 83 ? 20.927 -6.877 -39.678 1.00 89.06 83 ALA A N 1
ATOM 627 C CA . ALA A 1 83 ? 20.942 -8.320 -39.913 1.00 89.06 83 ALA A CA 1
ATOM 628 C C . ALA A 1 83 ? 19.830 -8.806 -40.864 1.00 89.06 83 ALA A C 1
ATOM 630 O O . ALA A 1 83 ? 19.955 -9.877 -41.449 1.00 89.06 83 ALA A O 1
ATOM 631 N N . GLU A 1 84 ? 18.759 -8.027 -41.040 1.00 84.94 84 GLU A N 1
ATOM 632 C CA . GLU A 1 84 ? 17.682 -8.298 -42.008 1.00 84.94 84 GLU A CA 1
ATOM 633 C C . GLU A 1 84 ? 18.061 -8.009 -43.480 1.00 84.94 84 GLU A C 1
ATOM 635 O O . GLU A 1 84 ? 17.258 -8.271 -44.380 1.00 84.94 84 GLU A O 1
ATOM 640 N N . LYS A 1 85 ? 19.262 -7.475 -43.750 1.00 53.22 85 LYS A N 1
ATOM 641 C CA . LYS A 1 85 ? 19.807 -7.242 -45.102 1.00 53.22 85 LYS A CA 1
ATOM 642 C C . LYS A 1 85 ? 20.814 -8.307 -45.513 1.00 53.22 85 LYS A C 1
ATOM 644 O O . LYS A 1 85 ? 20.802 -8.647 -46.718 1.00 53.22 85 LYS A O 1
#

Foldseek 3Di:
DFPQWDWAWDADPVGDIDIDIGGDPGDDDPVPDDDDDVCVCVVVVVVVCVVVVVDDQDPVCPSVPPPVVVVVVVVVVVVVVVVVD

pLDDT: mean 87.01, std 11.93, range [52.47, 97.38]

Sequence (85 aa):
DAPGVEIQGIRTVDGDRTNIVYYSDVRVDDRYRLGEVNGGWTVVREPLNAEHGDVDAADDGLADVSIMMHQAMFMASAVDKAAEK

Secondary structure (DSSP, 8-state):
--TTEEEEEEE-TTS-EEEEEEESS----GGG--SSTT-HHHHHHHHHHHHTT-SPPPTTSTT---HHHHHHHHHHHHHHHHHT-

Radius of gyration: 21.64 Å; chains: 1; bounding box: 38×34×62 Å